Protein AF-A0A8J6BT20-F1 (afdb_monomer)

pLDDT: mean 73.92, std 22.88, range [34.47, 98.44]

Organism: Zizania palustris (NCBI:txid103762)

Secondary structure (DSSP, 8-state):
-----------PPP-PPPP-PPPPP--PPP-----PPP--PPPPPP--------------TT-------PPTTTTTEEEEEEESS--GGGGTTHHHHTTSEEEEEE-S-TTSPPP--TT-EEEEE-HHHHHHHHGGGGGGS-SSSTTHHHHHHHH--SSEEEE--TT-PPPP-

Radius of gyration: 27.9 Å; Cα contacts (8 Å, |Δi|>4): 164; chains: 1; bounding box: 37×82×76 Å

Mean predicted aligned error: 17.43 Å

Structure (mmCIF, N/CA/C/O backbone):
data_AF-A0A8J6BT20-F1
#
_entry.id   AF-A0A8J6BT20-F1
#
loop_
_atom_site.group_PDB
_atom_site.id
_atom_site.type_symbol
_atom_site.label_atom_id
_atom_site.label_alt_id
_atom_site.label_comp_id
_atom_site.label_asym_id
_atom_site.label_entity_id
_atom_site.label_seq_id
_atom_site.pdbx_PDB_ins_code
_atom_site.Cartn_x
_atom_site.Cartn_y
_atom_site.Cartn_z
_atom_site.occupancy
_atom_site.B_iso_or_equiv
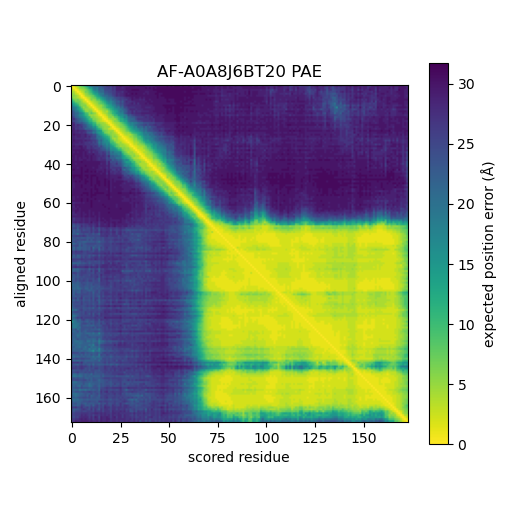_atom_site.auth_seq_id
_atom_site.auth_comp_id
_atom_site.auth_asym_id
_atom_site.auth_atom_id
_atom_site.pdbx_PDB_model_num
ATOM 1 N N . MET A 1 1 ? 5.364 -30.667 6.272 1.00 41.44 1 MET A N 1
ATOM 2 C CA . MET A 1 1 ? 4.584 -31.602 5.428 1.00 41.44 1 MET A CA 1
ATOM 3 C C . MET A 1 1 ? 3.144 -31.667 5.920 1.00 41.44 1 MET A C 1
ATOM 5 O O . MET A 1 1 ? 2.882 -32.295 6.936 1.00 41.44 1 MET A O 1
ATOM 9 N N . ARG A 1 2 ? 2.209 -31.006 5.232 1.00 35.09 2 ARG A N 1
ATOM 10 C CA . ARG A 1 2 ? 0.765 -31.204 5.420 1.00 35.09 2 ARG A CA 1
ATOM 11 C C . ARG A 1 2 ? 0.119 -31.246 4.036 1.00 35.09 2 ARG A C 1
ATOM 13 O O . ARG A 1 2 ? 0.216 -30.283 3.287 1.00 35.09 2 ARG A O 1
ATOM 20 N N . ARG A 1 3 ? -0.461 -32.400 3.690 1.00 44.69 3 ARG A N 1
ATOM 21 C CA . ARG A 1 3 ? -1.273 -32.599 2.483 1.00 44.69 3 ARG A CA 1
ATOM 22 C C . ARG A 1 3 ? -2.545 -31.765 2.602 1.00 44.69 3 ARG A C 1
ATOM 24 O O . ARG A 1 3 ? -3.261 -31.908 3.591 1.00 44.69 3 ARG A O 1
ATOM 31 N N . LEU A 1 4 ? -2.865 -30.994 1.570 1.00 39.03 4 LEU A N 1
ATOM 32 C CA . LEU A 1 4 ? -4.207 -30.469 1.346 1.00 39.03 4 LEU A CA 1
ATOM 33 C C . LEU A 1 4 ? -4.719 -30.938 -0.017 1.00 39.03 4 LEU A C 1
ATOM 35 O O . LEU A 1 4 ? -3.969 -31.119 -0.973 1.00 39.03 4 LEU A O 1
ATOM 39 N N . ARG A 1 5 ? -6.004 -31.281 0.004 1.00 37.75 5 ARG A N 1
ATOM 40 C CA . ARG A 1 5 ? -6.742 -32.092 -0.961 1.00 37.75 5 ARG A CA 1
ATOM 41 C C . ARG A 1 5 ? -7.082 -31.276 -2.209 1.00 37.75 5 ARG A C 1
ATOM 43 O O . ARG A 1 5 ? -7.356 -30.086 -2.107 1.00 37.75 5 ARG A O 1
ATOM 50 N N . HIS A 1 6 ? -7.102 -31.946 -3.360 1.00 44.38 6 HIS A N 1
ATOM 51 C CA . HIS A 1 6 ? -7.681 -31.432 -4.604 1.00 44.38 6 HIS A CA 1
ATOM 52 C C . HIS A 1 6 ? -9.167 -31.090 -4.432 1.00 44.38 6 HIS A C 1
ATOM 54 O O . HIS A 1 6 ? -9.885 -31.831 -3.754 1.00 44.38 6 HIS A O 1
ATOM 60 N N . PRO A 1 7 ? -9.645 -30.070 -5.160 1.00 50.16 7 PRO A N 1
ATOM 61 C CA . PRO A 1 7 ? -10.951 -30.203 -5.786 1.00 50.16 7 PRO A CA 1
ATOM 62 C C . PRO A 1 7 ? -10.983 -29.749 -7.257 1.00 50.16 7 PRO A C 1
ATOM 64 O O . PRO A 1 7 ? -10.436 -28.720 -7.632 1.00 50.16 7 PRO A O 1
ATOM 67 N N . ASN A 1 8 ? -11.700 -30.555 -8.044 1.00 34.47 8 ASN A N 1
ATOM 68 C CA . ASN A 1 8 ? -12.502 -30.231 -9.228 1.00 34.47 8 ASN A CA 1
ATOM 69 C C . ASN A 1 8 ? -11.911 -29.326 -10.321 1.00 34.47 8 ASN A C 1
ATOM 71 O O . ASN A 1 8 ? -11.993 -28.101 -10.287 1.00 34.47 8 ASN A O 1
ATOM 75 N N . VAL A 1 9 ? -11.470 -29.993 -11.389 1.00 41.22 9 VAL A N 1
ATOM 76 C CA . VAL A 1 9 ? -11.253 -29.426 -12.722 1.00 41.22 9 VAL A CA 1
ATOM 77 C C . VAL A 1 9 ? -12.610 -29.044 -13.323 1.00 41.22 9 VAL A C 1
ATOM 79 O O . VAL A 1 9 ? -13.329 -29.895 -13.844 1.00 41.22 9 VAL A O 1
ATOM 82 N N . PHE A 1 10 ? -12.969 -27.763 -13.262 1.00 38.81 10 PHE A N 1
ATOM 83 C CA . PHE A 1 10 ? -13.997 -27.202 -14.137 1.00 38.81 10 PHE A CA 1
ATOM 84 C C . PHE A 1 10 ? -13.363 -26.888 -15.495 1.00 38.81 10 PHE A C 1
ATOM 86 O O . PHE A 1 10 ? -12.471 -26.050 -15.610 1.00 38.81 10 PHE A O 1
ATOM 93 N N . ARG A 1 11 ? -13.818 -27.599 -16.527 1.00 44.72 11 ARG A N 1
ATOM 94 C CA . ARG A 1 11 ? -13.456 -27.371 -17.928 1.00 44.72 11 ARG A CA 1
ATOM 95 C C . ARG A 1 11 ? -14.178 -26.110 -18.413 1.00 44.72 11 ARG A C 1
ATOM 97 O O . ARG A 1 11 ? -15.379 -26.154 -18.659 1.00 44.72 11 ARG A O 1
ATOM 104 N N . LEU A 1 12 ? -13.465 -24.991 -18.511 1.00 40.25 12 LEU A N 1
ATOM 105 C CA . LEU A 1 12 ? -13.979 -23.766 -19.128 1.00 40.25 12 LEU A CA 1
ATOM 106 C C . LEU A 1 12 ? -13.856 -23.875 -20.652 1.00 40.25 12 LEU A C 1
ATOM 108 O O . LEU A 1 12 ? -12.768 -24.083 -21.183 1.00 40.25 12 LEU A O 1
ATOM 112 N N . HIS A 1 13 ? -14.998 -23.765 -21.327 1.00 37.06 13 HIS A N 1
ATOM 113 C CA . HIS A 1 13 ? -15.084 -23.506 -22.760 1.00 37.06 13 HIS A CA 1
ATOM 114 C C . HIS A 1 13 ? -14.493 -22.122 -23.069 1.00 37.06 13 HIS A C 1
ATOM 116 O O . HIS A 1 13 ? -14.824 -21.145 -22.396 1.00 37.06 13 HIS A O 1
ATOM 122 N N . GLU A 1 14 ? -13.644 -22.048 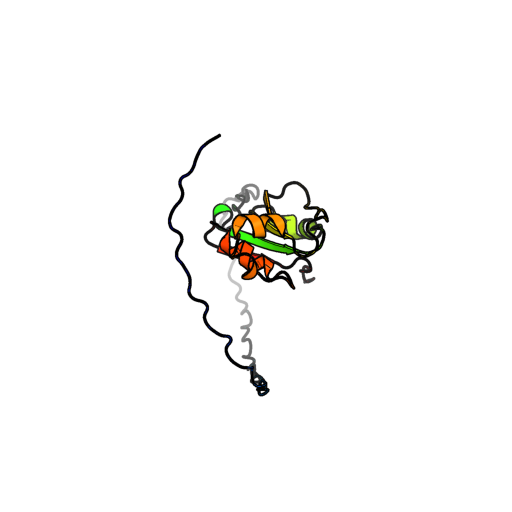-24.093 1.00 45.34 14 GLU A N 1
ATOM 123 C CA . GLU A 1 14 ? -13.173 -20.792 -24.678 1.00 45.34 14 GLU A CA 1
ATOM 124 C C . GLU A 1 14 ? -14.354 -19.986 -25.243 1.00 45.34 14 GLU A C 1
ATOM 126 O O . GLU A 1 14 ? -15.209 -20.528 -25.946 1.00 45.34 14 GLU A O 1
ATOM 131 N N . MET A 1 15 ? -14.391 -18.686 -24.941 1.00 42.66 15 MET A N 1
ATOM 132 C CA . MET A 1 15 ? -15.296 -17.713 -25.560 1.00 42.66 15 MET A CA 1
ATOM 133 C C . MET A 1 15 ? -14.487 -16.826 -26.523 1.00 42.66 15 MET A C 1
ATOM 135 O O . MET A 1 15 ? -13.382 -16.412 -26.163 1.00 42.66 15 MET A O 1
ATOM 139 N N . PRO A 1 16 ? -14.996 -16.533 -27.734 1.00 47.50 16 PRO A N 1
ATOM 140 C CA . PRO A 1 16 ? -14.251 -15.820 -28.768 1.00 47.50 16 PRO A CA 1
ATOM 141 C C . PRO A 1 16 ? -14.144 -14.310 -28.502 1.00 47.50 16 PRO A C 1
ATOM 143 O O . PRO A 1 16 ? -14.997 -13.702 -27.855 1.00 47.50 16 PRO A O 1
ATOM 146 N N . ALA A 1 17 ? -13.081 -13.713 -29.046 1.00 47.19 17 ALA A N 1
ATOM 147 C CA . ALA A 1 17 ? -12.763 -12.291 -28.965 1.00 47.19 17 ALA A CA 1
ATOM 148 C C . ALA A 1 17 ? -13.874 -11.399 -29.557 1.00 47.19 17 ALA A C 1
ATOM 150 O O . ALA A 1 17 ? -14.277 -11.573 -30.707 1.00 47.19 17 ALA A O 1
ATOM 151 N N . GLY A 1 18 ? -14.343 -10.424 -28.771 1.00 46.25 18 GLY A N 1
ATOM 152 C CA . GLY A 1 18 ? -15.260 -9.370 -29.218 1.00 46.25 18 GLY A CA 1
ATOM 153 C C . GLY A 1 18 ? -14.541 -8.233 -29.969 1.00 46.25 18 GLY A C 1
ATOM 154 O O . GLY A 1 18 ? -13.339 -8.034 -29.770 1.00 46.25 18 GLY A O 1
ATOM 155 N N . PRO A 1 19 ? -15.243 -7.479 -30.838 1.00 52.38 19 PRO A N 1
ATOM 156 C CA . PRO A 1 19 ? -14.617 -6.510 -31.731 1.00 52.38 19 PRO A CA 1
ATOM 157 C C . PRO A 1 19 ? -14.337 -5.139 -31.087 1.00 52.38 19 PRO A C 1
ATOM 159 O O . PRO A 1 19 ? -15.150 -4.593 -30.349 1.00 52.38 19 PRO A O 1
ATOM 162 N N . SER A 1 20 ? -13.159 -4.617 -31.448 1.00 46.25 20 SER A N 1
ATOM 163 C CA . SER A 1 20 ? -12.738 -3.224 -31.704 1.00 46.25 20 SER A CA 1
ATOM 164 C C . SER A 1 20 ? -13.567 -2.059 -31.122 1.00 46.25 20 SER A C 1
ATOM 166 O O . SER A 1 20 ? -14.706 -1.809 -31.509 1.00 46.25 20 SER A O 1
ATOM 168 N N . ALA A 1 21 ? -12.914 -1.276 -30.255 1.00 43.12 21 ALA A N 1
ATOM 169 C CA . ALA A 1 21 ? -13.399 -0.016 -29.699 1.00 43.12 21 ALA A CA 1
ATOM 170 C C . ALA A 1 21 ? -13.469 1.114 -30.749 1.00 43.12 21 ALA A C 1
ATOM 172 O O . ALA A 1 21 ? -12.519 1.344 -31.497 1.00 43.12 21 ALA A O 1
ATOM 173 N N . SER A 1 22 ? -14.581 1.855 -30.751 1.00 55.62 22 SER A N 1
ATOM 174 C CA . SER A 1 22 ? -14.763 3.115 -31.492 1.00 55.62 22 SER A CA 1
ATOM 175 C C . SER A 1 22 ? -14.319 4.329 -30.650 1.00 55.62 22 SER A C 1
ATOM 177 O O . SER A 1 22 ? -14.350 4.247 -29.420 1.00 55.62 22 SER A O 1
ATOM 179 N N . PRO A 1 23 ? -13.899 5.452 -31.270 1.00 49.66 23 PRO A N 1
ATOM 180 C CA . PRO A 1 23 ? -13.243 6.553 -30.567 1.00 49.66 23 PRO A CA 1
ATOM 181 C C . PRO A 1 23 ? -14.213 7.473 -29.806 1.00 49.66 23 PRO A C 1
ATOM 183 O O . PRO A 1 23 ? -15.329 7.752 -30.240 1.00 49.66 23 PRO A O 1
ATOM 186 N N . LEU A 1 24 ? -13.724 7.958 -28.663 1.00 44.81 24 LEU A N 1
ATOM 187 C CA . LEU A 1 24 ? -14.382 8.840 -27.699 1.00 44.81 24 LEU A CA 1
ATOM 188 C C . LEU A 1 24 ? -14.693 10.226 -28.292 1.00 44.81 24 LEU A C 1
ATOM 190 O O . LEU A 1 24 ? -13.791 10.951 -28.711 1.00 44.81 24 LEU A O 1
ATOM 194 N N . SER A 1 25 ? -15.964 10.628 -28.256 1.00 47.91 25 SER A N 1
ATOM 195 C CA . SER A 1 25 ? -16.394 12.010 -28.476 1.00 47.91 25 SER A CA 1
ATOM 196 C C . SER A 1 25 ? -16.072 12.872 -27.250 1.00 47.91 25 SER A C 1
ATOM 198 O O . SER A 1 25 ? -16.485 12.563 -26.133 1.00 47.91 25 SER A O 1
ATOM 200 N N . HIS A 1 26 ? -15.342 13.960 -27.478 1.00 48.78 26 HIS A N 1
ATOM 201 C CA . HIS A 1 26 ? -14.919 14.940 -26.484 1.00 48.78 26 HIS A CA 1
ATOM 202 C C . HIS A 1 26 ? -16.121 15.765 -25.988 1.00 48.78 26 HIS A C 1
ATOM 204 O O . HIS A 1 26 ? -16.729 16.503 -26.761 1.00 48.78 26 HIS A O 1
ATOM 210 N N . VAL A 1 27 ? -16.467 15.640 -24.705 1.00 51.59 27 VAL A N 1
ATOM 211 C CA . VAL A 1 27 ? -17.465 16.487 -24.033 1.00 51.59 27 VAL A CA 1
ATOM 212 C C . VAL A 1 27 ? -16.710 17.432 -23.091 1.00 51.59 27 VAL A C 1
ATOM 214 O O . VAL A 1 27 ? -16.024 16.938 -22.195 1.00 51.59 27 VAL A O 1
ATOM 217 N N . PRO A 1 28 ? -16.781 18.766 -23.263 1.00 50.69 28 PRO A N 1
ATOM 218 C CA . PRO A 1 28 ? -16.151 19.692 -22.328 1.00 50.69 28 PRO A CA 1
ATOM 219 C C . PRO A 1 28 ? -16.929 19.744 -20.997 1.00 50.69 28 PRO A C 1
ATOM 221 O O . PRO A 1 28 ? -18.161 19.659 -21.004 1.00 50.69 28 PRO A O 1
ATOM 224 N N . PRO A 1 29 ? -16.244 19.895 -19.848 1.00 45.94 29 PRO A N 1
ATOM 225 C CA . PRO A 1 29 ? -16.898 19.951 -18.545 1.00 45.94 29 PRO A 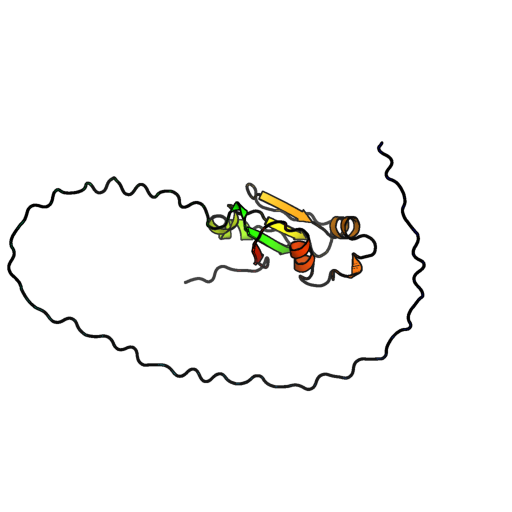CA 1
ATOM 226 C C . PRO A 1 29 ? -17.653 21.279 -18.333 1.00 45.94 29 PRO A C 1
ATOM 228 O O . PRO A 1 29 ? -17.259 22.315 -18.879 1.00 45.94 29 PRO A O 1
ATOM 231 N N . PRO A 1 30 ? -18.726 21.285 -17.520 1.00 45.50 30 PRO A N 1
ATOM 232 C CA . PRO A 1 30 ? -19.485 22.491 -17.219 1.00 45.50 30 PRO A CA 1
ATOM 233 C C . PRO A 1 30 ? -18.709 23.423 -16.278 1.00 45.50 30 PRO A C 1
ATOM 235 O O . PRO A 1 30 ? -18.178 23.012 -15.247 1.00 45.50 30 PRO A O 1
ATOM 238 N N . VAL A 1 31 ? -18.687 24.709 -16.629 1.00 46.78 31 VAL A N 1
ATOM 239 C CA . VAL A 1 31 ? -18.123 25.793 -15.817 1.00 46.78 31 VAL A CA 1
ATOM 240 C C . VAL A 1 31 ? -19.025 26.024 -14.601 1.00 46.78 31 VAL A C 1
ATOM 242 O O . VAL A 1 31 ? -20.158 26.487 -14.734 1.00 46.78 31 VAL A O 1
ATOM 245 N N . LEU A 1 32 ? -18.528 25.703 -13.406 1.00 43.50 32 LEU A N 1
ATOM 246 C CA . LEU A 1 32 ? -19.227 25.953 -12.148 1.00 43.50 32 LEU A CA 1
ATOM 247 C C . LEU A 1 32 ? -19.074 27.438 -11.763 1.00 43.50 32 LEU A C 1
ATOM 249 O O . LEU A 1 32 ? -18.011 27.884 -11.334 1.00 43.50 32 LEU A O 1
ATOM 253 N N . LEU A 1 33 ? -20.141 28.221 -11.934 1.00 45.50 33 LEU A N 1
ATOM 254 C CA . LEU A 1 33 ? -20.203 29.627 -11.531 1.00 45.50 33 LEU A CA 1
ATOM 255 C C . LEU A 1 33 ? -20.321 29.730 -9.999 1.00 45.50 33 LEU A C 1
ATOM 257 O O . LEU A 1 33 ? -21.413 29.631 -9.438 1.00 45.50 33 LEU A O 1
ATOM 261 N N . LEU A 1 34 ? -19.196 29.945 -9.315 1.00 41.81 34 LEU A N 1
ATOM 262 C CA . LEU A 1 34 ? -19.158 30.167 -7.869 1.00 41.81 34 LEU A CA 1
ATOM 263 C C . LEU A 1 34 ? -19.716 31.566 -7.537 1.00 41.81 34 LEU A C 1
ATOM 265 O O . LEU A 1 34 ? -19.016 32.578 -7.615 1.00 41.81 34 LEU A O 1
ATOM 269 N N . ARG A 1 35 ? -21.001 31.645 -7.169 1.00 44.31 35 ARG A N 1
ATOM 270 C CA . ARG A 1 35 ? -21.593 32.860 -6.590 1.00 44.31 35 ARG A CA 1
ATOM 271 C C . ARG A 1 35 ? -21.012 33.083 -5.189 1.00 44.31 35 ARG A C 1
ATOM 273 O O . ARG A 1 35 ? -21.340 32.356 -4.257 1.00 44.31 35 ARG A O 1
ATOM 280 N N . ARG A 1 36 ? -20.160 34.103 -5.043 1.00 46.88 36 ARG A N 1
ATOM 281 C CA . ARG A 1 36 ? -19.700 34.613 -3.743 1.00 46.88 36 ARG A CA 1
ATOM 282 C C . ARG A 1 36 ? -20.886 35.215 -2.982 1.00 46.88 36 ARG A C 1
ATOM 284 O O . ARG A 1 36 ? -21.488 36.177 -3.452 1.00 46.88 36 ARG A O 1
ATOM 291 N N . LEU A 1 37 ? -21.204 34.662 -1.814 1.00 50.12 37 LEU A N 1
ATOM 292 C CA . LEU A 1 37 ? -22.086 35.302 -0.836 1.00 50.12 37 LEU A CA 1
ATOM 293 C C . LEU A 1 37 ? -21.277 36.326 -0.016 1.00 50.12 37 LEU A C 1
ATOM 295 O O . LEU A 1 37 ? -20.129 36.039 0.330 1.00 50.12 37 LEU A O 1
ATOM 299 N N . PRO A 1 38 ? -21.829 37.513 0.296 1.00 44.50 38 PRO A N 1
ATOM 300 C CA . PRO A 1 38 ? -21.149 38.498 1.127 1.00 44.50 38 PRO A CA 1
ATOM 301 C C . PRO A 1 38 ? -21.140 38.072 2.601 1.00 44.50 38 PRO A C 1
ATOM 303 O O . PRO A 1 38 ? -22.171 37.731 3.180 1.00 44.50 38 PRO A O 1
ATOM 306 N N . CYS A 1 39 ? -19.951 38.121 3.199 1.00 39.91 39 CYS A N 1
ATOM 307 C CA . CYS A 1 39 ? -19.713 37.931 4.624 1.00 39.91 39 CYS A CA 1
ATOM 308 C C . CYS A 1 39 ? -20.246 39.157 5.387 1.00 39.91 39 CYS A C 1
ATOM 310 O O . CYS A 1 39 ? -19.764 40.271 5.184 1.00 39.91 39 CYS A O 1
ATOM 312 N N . PHE A 1 40 ? -21.264 38.963 6.225 1.00 41.12 40 PHE A N 1
ATOM 313 C CA . PHE A 1 40 ? -21.823 39.999 7.093 1.00 41.12 40 PHE A CA 1
ATOM 314 C C . PHE A 1 40 ? -21.104 39.926 8.447 1.00 41.12 40 PHE A C 1
ATOM 316 O O . PHE A 1 40 ? -21.280 38.962 9.188 1.00 41.12 40 PHE A O 1
ATOM 323 N N . ILE A 1 41 ? -20.277 40.923 8.762 1.00 45.97 41 ILE A N 1
ATOM 324 C CA . ILE A 1 41 ? -19.620 41.064 10.070 1.00 45.97 41 ILE A CA 1
ATOM 325 C C . ILE A 1 41 ? -20.397 42.127 10.862 1.00 45.97 41 ILE A C 1
ATOM 327 O O . ILE A 1 41 ? -20.443 43.273 10.409 1.00 45.97 41 ILE A O 1
ATOM 331 N N . PRO A 1 42 ? -21.002 41.817 12.024 1.00 43.84 42 PRO A N 1
ATOM 332 C CA . PRO A 1 42 ? -21.513 42.846 12.919 1.00 43.84 42 PRO A CA 1
ATOM 333 C C . PRO A 1 42 ? -20.378 43.435 13.771 1.00 43.84 42 PRO A C 1
ATOM 335 O O . PRO A 1 42 ? -19.555 42.709 14.327 1.00 43.84 42 PRO A O 1
ATOM 338 N N . ALA A 1 43 ? -20.347 44.765 13.873 1.00 58.06 43 ALA A N 1
ATOM 339 C CA . ALA A 1 43 ? -19.433 45.513 14.734 1.00 58.06 43 ALA A CA 1
ATOM 340 C C . ALA A 1 43 ? -19.788 45.341 16.228 1.00 58.06 43 ALA A C 1
ATOM 342 O O . ALA A 1 43 ? -20.971 45.218 16.556 1.00 58.06 43 ALA A O 1
ATOM 343 N N . PRO A 1 44 ? -18.812 45.380 17.156 1.00 47.72 44 PRO A N 1
ATOM 344 C CA . PRO A 1 44 ? -19.101 45.290 18.581 1.00 47.72 44 PRO A CA 1
ATOM 345 C C . PRO A 1 44 ? -19.572 46.641 19.140 1.00 47.72 44 PRO A C 1
ATOM 347 O O . PRO A 1 44 ? -18.893 47.661 19.023 1.00 47.72 44 PRO A O 1
ATOM 350 N N . SER A 1 45 ? -20.737 46.634 19.786 1.00 49.47 45 SER A N 1
ATOM 351 C CA . SER A 1 45 ? -21.254 47.749 20.578 1.00 49.47 45 SER A CA 1
ATOM 352 C C . SER A 1 45 ? -20.580 47.791 21.950 1.00 49.47 45 SER A C 1
ATOM 354 O O . SER A 1 45 ? -20.656 46.839 22.727 1.00 49.47 45 SER A O 1
ATOM 356 N N . SER A 1 46 ? -19.952 48.920 22.262 1.00 47.81 46 SER A N 1
ATOM 357 C CA . SER A 1 46 ? -19.423 49.260 23.579 1.00 47.81 46 SER A CA 1
ATOM 358 C C . SER A 1 46 ? -20.556 49.466 24.585 1.00 47.81 46 SER A C 1
ATOM 360 O O . SER A 1 46 ? -21.407 50.337 24.397 1.00 47.81 46 SER A O 1
ATOM 362 N N . THR A 1 47 ? -20.556 48.726 25.690 1.00 46.72 47 THR A N 1
ATOM 363 C CA . THR A 1 47 ? -21.351 49.089 26.869 1.00 46.72 47 THR A CA 1
ATOM 364 C C . THR A 1 47 ? -20.540 48.809 28.124 1.00 46.72 47 THR A C 1
ATOM 366 O O . THR A 1 47 ? -20.273 47.668 28.486 1.00 46.72 47 THR A O 1
ATOM 369 N N . THR A 1 48 ? -20.118 49.896 28.759 1.00 47.88 48 THR A N 1
ATOM 370 C CA . THR A 1 48 ? -19.504 49.942 30.083 1.00 47.88 48 THR A CA 1
ATOM 371 C C . THR A 1 48 ? -20.491 49.399 31.112 1.00 47.88 48 THR A C 1
ATOM 373 O O . THR A 1 48 ? -21.632 49.851 31.180 1.00 47.88 48 THR A O 1
ATOM 376 N N . SER A 1 49 ? -20.074 48.436 31.930 1.00 48.97 49 SER A N 1
ATOM 377 C CA . SER A 1 49 ? -20.832 47.996 33.102 1.00 48.97 49 SER A CA 1
ATOM 378 C C . SER A 1 49 ? -19.879 47.733 34.261 1.00 48.97 49 SER A C 1
ATOM 380 O O . SER A 1 49 ? -18.795 47.182 34.093 1.00 48.97 49 SER A O 1
ATOM 382 N N . HIS A 1 50 ? -20.292 48.251 35.413 1.00 48.75 50 HIS A N 1
ATOM 383 C CA . HIS A 1 50 ? -19.550 48.409 36.654 1.00 48.75 50 HIS A CA 1
ATOM 384 C C . HIS A 1 50 ? -18.886 47.123 37.168 1.00 48.75 50 HIS A C 1
ATOM 386 O O . HIS A 1 50 ? -19.500 46.062 37.248 1.00 48.75 50 HIS A O 1
ATOM 392 N N . LEU A 1 51 ? -17.634 47.282 37.594 1.00 46.78 51 LEU A N 1
ATOM 393 C CA . LEU A 1 51 ? -16.801 46.291 38.262 1.00 46.78 51 LEU A CA 1
ATOM 394 C C . LEU A 1 51 ? -17.366 45.960 39.658 1.00 46.78 51 LEU A C 1
ATOM 396 O O . LEU A 1 51 ? -17.277 46.780 40.570 1.00 46.78 51 LEU A O 1
ATOM 400 N N . LEU A 1 52 ? -17.907 44.752 39.833 1.00 45.56 52 LEU A N 1
ATOM 401 C CA . LEU A 1 52 ? -18.112 44.126 41.142 1.00 45.56 52 LEU A CA 1
ATOM 402 C C . LEU A 1 52 ? -17.161 42.927 41.233 1.00 45.56 52 LEU A C 1
ATOM 404 O O . LEU A 1 52 ? -17.349 41.912 40.564 1.00 45.56 52 LEU A O 1
ATOM 408 N N . VAL A 1 53 ? -16.094 43.079 42.017 1.00 42.91 53 VAL A N 1
ATOM 409 C CA . VAL A 1 53 ? -15.055 42.061 42.203 1.00 42.91 53 VAL A CA 1
ATOM 410 C C . VAL A 1 53 ? -15.610 40.944 43.085 1.00 42.91 53 VAL A C 1
ATOM 412 O O . VAL A 1 53 ? -15.565 41.022 44.309 1.00 42.91 53 VAL A O 1
ATOM 415 N N . HIS A 1 54 ? -16.136 39.891 42.464 1.00 46.50 54 HIS A N 1
ATOM 416 C CA . HIS A 1 54 ? -16.283 38.599 43.124 1.00 46.50 54 HIS A CA 1
ATOM 417 C C . HIS A 1 54 ? -14.984 37.811 42.937 1.00 46.50 54 HIS A C 1
ATOM 419 O O . HIS A 1 54 ? -14.596 37.480 41.817 1.00 46.50 54 HIS A O 1
ATOM 425 N N . HIS A 1 55 ? -14.296 37.531 44.045 1.00 48.78 55 HIS A N 1
ATOM 426 C CA . HIS A 1 55 ? -13.120 36.666 44.073 1.00 48.78 55 HIS A CA 1
ATOM 427 C C . HIS A 1 55 ? -13.503 35.237 43.649 1.00 48.78 55 HIS A C 1
ATOM 429 O O . HIS A 1 55 ? -14.021 34.457 44.445 1.00 48.78 55 HIS A O 1
ATOM 435 N N . HIS A 1 56 ? -13.237 34.902 42.386 1.00 53.66 56 HIS A N 1
ATOM 436 C CA . HIS A 1 56 ? -13.185 33.525 41.899 1.00 53.66 56 HIS A CA 1
ATOM 437 C C . HIS A 1 56 ? -11.914 32.840 42.437 1.00 53.66 56 HIS A C 1
ATOM 439 O O . HIS A 1 56 ? -10.839 33.444 42.371 1.00 53.66 56 HIS A O 1
ATOM 445 N N . PRO A 1 57 ? -11.981 31.589 42.933 1.00 52.22 57 PRO A N 1
ATOM 446 C CA . PRO A 1 57 ? -10.783 30.812 43.224 1.00 52.22 57 PRO A CA 1
ATOM 447 C C . PRO A 1 57 ? -9.986 30.610 41.933 1.00 52.22 57 PRO A C 1
ATOM 449 O O . PRO A 1 57 ? -10.521 30.123 40.936 1.00 52.22 57 PRO A O 1
ATOM 452 N N . LEU A 1 58 ? -8.715 31.007 41.950 1.00 53.50 58 LEU A N 1
ATOM 453 C CA . LEU A 1 58 ? -7.774 30.782 40.859 1.00 53.50 58 LEU A CA 1
ATOM 454 C C . LEU A 1 58 ? -7.569 29.271 40.697 1.00 53.50 58 LEU A C 1
ATOM 456 O O . LEU A 1 58 ? -6.955 28.631 41.548 1.00 53.50 58 LEU A O 1
ATOM 460 N N . ILE A 1 59 ? -8.091 28.704 39.611 1.00 61.12 59 ILE A N 1
ATOM 461 C CA . ILE A 1 59 ? -7.683 27.378 39.143 1.00 61.12 59 ILE A CA 1
ATOM 462 C C . ILE A 1 59 ? -6.212 27.517 38.708 1.00 61.12 59 ILE A C 1
ATOM 464 O O . ILE A 1 59 ? -5.931 28.357 37.848 1.00 61.12 59 ILE A O 1
ATOM 468 N N . PRO A 1 60 ? -5.260 26.766 39.292 1.00 58.00 60 PRO A N 1
ATOM 469 C CA . PRO A 1 60 ? -3.868 26.809 38.858 1.00 58.00 60 PRO A CA 1
ATOM 470 C C . PRO A 1 60 ? -3.758 26.403 37.379 1.00 58.00 60 PRO A C 1
ATOM 472 O O . PRO A 1 60 ? -4.413 25.441 36.974 1.00 58.00 60 PRO A O 1
ATOM 475 N N . PRO A 1 61 ? -2.910 27.059 36.566 1.00 54.22 61 PRO A N 1
ATOM 476 C CA . PRO A 1 61 ? -2.720 26.706 35.154 1.00 54.22 61 PRO A CA 1
ATOM 477 C C . PRO A 1 61 ? -2.021 25.347 34.919 1.00 54.22 61 PRO A C 1
ATOM 479 O O . PRO A 1 61 ? -1.709 25.014 33.781 1.00 54.22 61 PRO A O 1
ATOM 482 N N . GLU A 1 62 ? -1.792 24.534 35.954 1.00 53.31 62 GLU A N 1
ATOM 483 C CA . GLU A 1 62 ? -1.012 23.287 35.875 1.00 53.31 62 GLU A CA 1
ATOM 484 C C . GLU A 1 62 ? -1.809 22.008 35.560 1.00 53.31 62 GLU A C 1
ATOM 486 O O . GLU A 1 62 ? -1.233 20.926 35.541 1.00 53.31 62 GLU A O 1
ATOM 491 N N . ALA A 1 63 ? -3.112 22.079 35.272 1.00 53.06 63 ALA A N 1
ATOM 492 C CA . ALA A 1 63 ? -3.927 20.869 35.089 1.00 53.06 63 ALA A CA 1
ATOM 493 C C . ALA A 1 63 ? -4.577 20.711 33.706 1.00 53.06 63 ALA A C 1
ATOM 495 O O . ALA A 1 63 ? -5.556 19.981 33.570 1.00 53.06 63 ALA A O 1
ATOM 496 N N . MET A 1 64 ? -4.017 21.311 32.653 1.00 52.06 64 MET A N 1
ATOM 497 C CA . MET A 1 64 ? -4.234 20.794 31.296 1.00 52.06 64 MET A CA 1
ATOM 498 C C . MET A 1 64 ? -3.169 19.746 30.989 1.00 52.06 64 MET A C 1
ATOM 500 O O . MET A 1 64 ? -2.296 19.927 30.147 1.00 52.06 64 MET A O 1
ATOM 504 N N . VAL A 1 65 ? -3.253 18.621 31.703 1.00 50.88 65 VAL A N 1
ATOM 505 C CA . VAL A 1 65 ? -2.677 17.370 31.212 1.00 50.88 65 VAL A CA 1
ATOM 506 C C . VAL A 1 65 ? -3.444 17.071 29.933 1.00 50.88 65 VAL A C 1
ATOM 508 O O . VAL A 1 65 ? -4.591 16.627 29.980 1.00 50.88 65 VAL A O 1
ATOM 511 N N . ALA A 1 66 ? -2.851 17.411 28.788 1.00 56.22 66 ALA A N 1
ATOM 512 C CA . ALA A 1 66 ? -3.364 17.006 27.495 1.00 56.22 66 ALA A CA 1
ATOM 513 C C . ALA A 1 66 ? -3.436 15.481 27.525 1.00 56.22 66 ALA A C 1
ATOM 515 O O . ALA A 1 66 ? -2.411 14.803 27.475 1.00 56.22 66 ALA A O 1
ATOM 516 N N . VAL A 1 67 ? -4.644 14.941 27.693 1.00 54.25 67 VAL A N 1
ATOM 517 C CA . VAL A 1 67 ? -4.881 13.515 27.501 1.00 54.25 67 VAL A CA 1
ATOM 518 C C . VAL A 1 67 ? -4.387 13.242 26.085 1.00 54.25 67 VAL A C 1
ATOM 520 O O . VAL A 1 67 ? -4.904 13.886 25.168 1.00 54.25 67 VAL A O 1
ATOM 523 N N . PRO A 1 68 ? -3.362 12.394 25.877 1.00 57.50 68 PRO A N 1
ATOM 524 C CA . PRO A 1 68 ? -2.908 12.091 24.534 1.00 57.50 68 PRO A CA 1
ATOM 525 C C . PRO A 1 68 ? -4.101 11.467 23.823 1.00 57.50 68 PRO A C 1
ATOM 527 O O . PRO A 1 68 ? -4.503 10.344 24.125 1.00 57.50 68 PRO A O 1
ATOM 530 N N . SER A 1 69 ? -4.736 12.243 22.947 1.00 64.25 69 SER A N 1
ATOM 531 C CA . SER A 1 69 ? -5.849 11.766 22.150 1.00 64.25 69 SER A CA 1
ATOM 532 C C . SER A 1 69 ? -5.308 10.605 21.336 1.00 64.25 69 SER A C 1
ATOM 534 O O . SER A 1 69 ? -4.411 10.796 20.511 1.00 64.25 69 SER A O 1
ATOM 536 N N . SER A 1 70 ? -5.797 9.398 21.613 1.00 68.12 70 SER A N 1
ATOM 537 C CA . SER A 1 70 ? -5.479 8.238 20.796 1.00 68.12 70 SER A CA 1
ATOM 538 C C . SER A 1 70 ? -5.767 8.603 19.336 1.00 68.12 70 SER A C 1
ATOM 540 O O . SER A 1 70 ? -6.855 9.133 19.078 1.00 68.12 70 SER A O 1
ATOM 542 N N . PRO A 1 71 ? -4.831 8.356 18.402 1.00 78.56 71 PRO A N 1
ATOM 543 C CA . PRO A 1 71 ? -5.038 8.640 16.991 1.00 78.56 71 PRO A CA 1
ATOM 544 C C . PRO A 1 71 ? -6.381 8.067 16.540 1.00 78.56 71 PRO A C 1
ATOM 546 O O . PRO A 1 71 ? -6.678 6.890 16.766 1.00 78.56 71 PRO A O 1
ATOM 549 N N . LEU A 1 72 ? -7.219 8.926 15.970 1.00 85.75 72 LEU A N 1
ATOM 550 C CA . LEU A 1 72 ? -8.557 8.559 15.529 1.00 85.75 72 LEU A CA 1
ATOM 551 C C . LEU A 1 72 ? -8.456 7.397 14.527 1.00 85.75 72 LEU A C 1
ATOM 553 O O . LEU A 1 72 ? -7.715 7.498 13.564 1.00 85.75 72 LEU A O 1
ATOM 557 N N . LEU A 1 73 ? -9.214 6.313 14.720 1.00 91.81 73 LEU A N 1
ATOM 558 C CA . LEU A 1 73 ? -9.248 5.146 13.816 1.00 91.81 73 LEU A CA 1
ATOM 559 C C . LEU A 1 73 ? -7.967 4.295 13.756 1.00 91.81 73 LEU A C 1
ATOM 561 O O . LEU A 1 73 ? -7.835 3.500 12.830 1.00 91.81 73 LEU A O 1
ATOM 565 N N . LYS A 1 74 ? -7.042 4.398 14.719 1.00 90.12 74 LYS A N 1
ATOM 566 C CA . LYS A 1 74 ? -5.772 3.639 14.718 1.00 90.12 74 LYS A CA 1
ATOM 567 C C . LYS A 1 74 ? -5.925 2.152 14.332 1.00 90.12 74 LYS A C 1
ATOM 569 O O . LYS A 1 74 ? -5.243 1.647 13.435 1.00 90.12 74 LYS A O 1
ATOM 574 N N . ASP A 1 75 ? -6.878 1.474 14.966 1.00 94.25 75 ASP A N 1
ATOM 575 C CA . ASP A 1 75 ? -7.126 0.040 14.770 1.00 94.25 75 ASP A CA 1
ATOM 576 C C . ASP A 1 75 ? -8.118 -0.250 13.624 1.00 94.25 75 ASP A C 1
ATOM 578 O O . ASP A 1 75 ? -8.312 -1.399 13.235 1.00 94.25 75 ASP A O 1
ATOM 582 N N . GLU A 1 76 ? -8.721 0.791 13.042 1.00 96.81 76 GLU A N 1
ATOM 583 C CA . GLU A 1 76 ? -9.761 0.703 12.009 1.00 96.81 76 GLU A CA 1
ATOM 584 C C . GLU A 1 76 ? -9.313 1.203 10.625 1.00 96.81 76 GLU A C 1
ATOM 586 O O . GLU A 1 76 ? -10.066 1.022 9.669 1.00 96.81 76 GLU A O 1
ATOM 591 N N . LEU A 1 77 ? -8.126 1.813 10.501 1.00 97.50 77 LEU A N 1
ATOM 592 C CA . LEU A 1 77 ? -7.595 2.402 9.265 1.00 97.50 77 LEU A CA 1
ATOM 593 C C . LEU A 1 77 ? -6.276 1.755 8.814 1.00 97.50 77 LEU A C 1
ATOM 595 O O . LEU A 1 77 ? -5.320 1.672 9.592 1.00 97.50 77 LEU A O 1
ATOM 599 N N . ASP A 1 78 ? -6.229 1.326 7.550 1.00 98.38 78 ASP A N 1
ATOM 600 C CA . ASP A 1 78 ? -4.989 1.013 6.826 1.00 98.38 78 ASP A CA 1
ATOM 601 C C . ASP A 1 78 ? -4.669 2.130 5.826 1.00 98.38 78 ASP A C 1
ATOM 603 O O . ASP A 1 78 ? -5.565 2.679 5.177 1.00 98.38 78 ASP A O 1
ATOM 607 N N . ILE A 1 79 ? -3.383 2.446 5.669 1.00 97.69 79 ILE A N 1
ATOM 608 C CA . ILE A 1 79 ? -2.903 3.381 4.645 1.00 97.69 79 ILE A CA 1
ATOM 609 C C . ILE A 1 79 ? -2.198 2.584 3.547 1.00 97.69 79 ILE A C 1
ATOM 611 O O . ILE A 1 79 ? -1.174 1.953 3.788 1.00 97.69 79 ILE A O 1
ATOM 615 N N . VAL A 1 80 ? -2.736 2.617 2.332 1.00 97.81 80 VAL A N 1
ATOM 616 C CA . VAL A 1 80 ? -2.155 1.981 1.146 1.00 97.81 80 VAL A CA 1
ATOM 617 C C . VAL A 1 80 ? -1.233 2.966 0.431 1.00 97.81 80 VAL A C 1
ATOM 619 O O . VAL A 1 80 ? -1.666 4.059 0.063 1.00 97.81 80 VAL A O 1
ATOM 622 N N . ILE A 1 81 ? 0.014 2.562 0.188 1.00 96.31 81 ILE A N 1
ATOM 623 C CA . ILE A 1 81 ? 1.021 3.368 -0.517 1.00 96.31 81 ILE A CA 1
ATOM 624 C C . ILE A 1 81 ? 1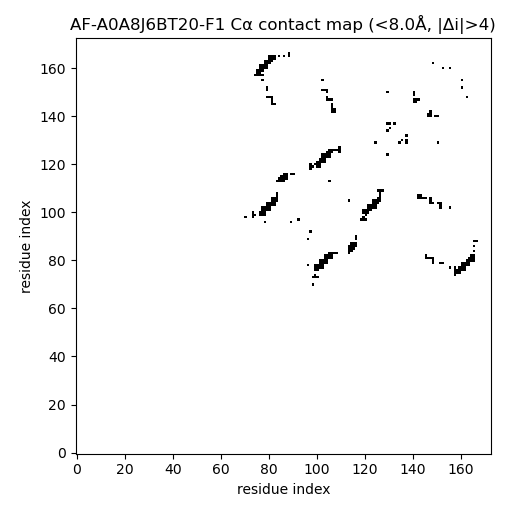.557 2.565 -1.710 1.00 96.31 81 ILE A C 1
ATOM 626 O O . ILE A 1 81 ? 2.402 1.683 -1.524 1.00 96.31 81 ILE A O 1
ATOM 630 N N . PRO A 1 82 ? 1.070 2.811 -2.940 1.00 94.94 82 PRO A N 1
ATOM 631 C CA . PRO A 1 82 ? 1.743 2.325 -4.137 1.00 94.94 82 PRO A CA 1
ATOM 632 C C . PRO A 1 82 ? 3.030 3.130 -4.362 1.00 94.94 82 PRO A C 1
ATOM 634 O O . PRO A 1 82 ? 3.016 4.355 -4.274 1.00 94.94 82 PRO A O 1
ATOM 637 N N . THR A 1 83 ? 4.145 2.463 -4.657 1.00 93.69 83 THR A N 1
ATOM 638 C CA . THR A 1 83 ? 5.434 3.155 -4.819 1.00 93.69 83 THR A CA 1
ATOM 639 C C . THR A 1 83 ? 6.402 2.421 -5.742 1.00 93.69 83 THR A C 1
ATOM 641 O O . THR A 1 83 ? 6.394 1.197 -5.809 1.00 93.69 83 THR A O 1
ATOM 644 N N . ILE A 1 84 ? 7.275 3.167 -6.422 1.00 91.88 84 ILE A N 1
ATOM 645 C CA . ILE A 1 84 ? 8.391 2.639 -7.236 1.00 91.88 84 ILE A CA 1
ATOM 646 C C . ILE A 1 84 ? 9.777 2.994 -6.662 1.00 91.88 84 ILE A C 1
ATOM 648 O O . ILE A 1 84 ? 10.800 2.758 -7.311 1.00 91.88 84 ILE A O 1
ATOM 652 N N . ARG A 1 85 ? 9.833 3.627 -5.485 1.00 92.50 85 ARG A N 1
ATOM 653 C CA . ARG A 1 85 ? 11.033 4.258 -4.905 1.00 92.50 85 ARG A CA 1
ATOM 654 C C . ARG A 1 85 ? 11.024 4.149 -3.379 1.00 92.50 85 ARG A C 1
ATOM 656 O O . ARG A 1 85 ? 10.104 3.599 -2.792 1.00 92.50 85 ARG A O 1
ATOM 663 N N . ASN A 1 86 ? 12.073 4.656 -2.737 1.00 95.19 86 ASN A N 1
ATOM 664 C CA . ASN A 1 86 ? 12.162 4.691 -1.278 1.00 95.19 86 ASN A CA 1
ATOM 665 C C . ASN A 1 86 ? 11.114 5.625 -0.667 1.00 95.19 86 ASN A C 1
ATOM 667 O O . ASN A 1 86 ? 10.740 6.638 -1.261 1.00 95.19 86 ASN A O 1
ATOM 671 N N . LEU A 1 87 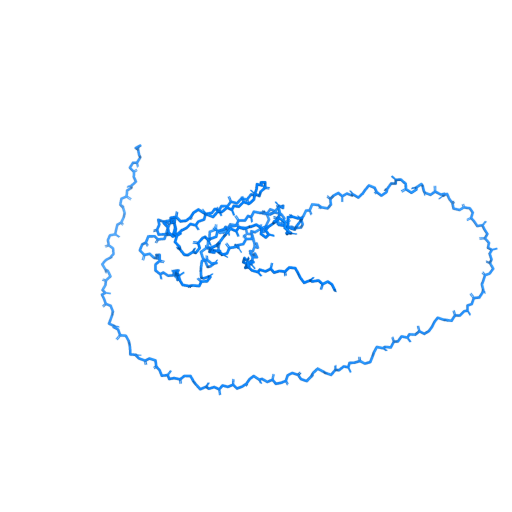? 10.686 5.295 0.550 1.00 95.38 87 LEU A N 1
ATOM 672 C CA . LEU A 1 87 ? 9.612 5.980 1.264 1.00 95.38 87 LEU A CA 1
ATOM 673 C C . LEU A 1 87 ? 10.137 7.000 2.283 1.00 95.38 87 LEU A C 1
ATOM 675 O O . LEU A 1 87 ? 9.550 7.185 3.345 1.00 95.38 87 LEU A O 1
ATOM 679 N N . ASP A 1 88 ? 11.236 7.688 1.970 1.00 93.94 88 ASP A N 1
ATOM 680 C CA . ASP A 1 88 ? 11.855 8.657 2.886 1.00 93.94 88 ASP A CA 1
ATOM 681 C C . ASP A 1 88 ? 10.919 9.844 3.199 1.00 93.94 88 ASP A C 1
ATOM 683 O O . ASP A 1 88 ? 11.025 10.465 4.257 1.00 93.94 88 ASP A O 1
ATOM 687 N N . PHE A 1 89 ? 9.927 10.116 2.335 1.00 92.38 89 PHE A N 1
ATOM 688 C CA . PHE A 1 89 ? 8.882 11.115 2.594 1.00 92.38 89 PHE A CA 1
ATOM 689 C C . PHE A 1 89 ? 8.065 10.808 3.858 1.00 92.38 89 PHE A C 1
ATOM 691 O O . PHE A 1 89 ? 7.517 11.729 4.465 1.00 92.38 89 PHE A O 1
ATOM 698 N N . LEU A 1 90 ? 8.003 9.542 4.288 1.00 94.75 90 LEU A N 1
ATOM 699 C CA . LEU A 1 90 ? 7.313 9.152 5.514 1.00 94.75 90 LEU A CA 1
ATOM 700 C C . LEU A 1 90 ? 7.895 9.832 6.752 1.00 94.75 90 LEU A C 1
ATOM 702 O O . LEU A 1 90 ? 7.154 10.027 7.708 1.00 94.75 90 LEU A O 1
ATOM 706 N N . GLU A 1 91 ? 9.165 10.249 6.744 1.00 94.44 91 GLU A N 1
ATOM 707 C CA . GLU A 1 91 ? 9.734 11.010 7.862 1.00 94.44 91 GLU A CA 1
ATOM 708 C C . GLU A 1 91 ? 9.031 12.357 8.055 1.00 94.44 91 GLU A C 1
ATOM 710 O O . GLU A 1 91 ? 8.673 12.724 9.173 1.00 94.44 91 GLU A O 1
ATOM 715 N N . MET A 1 92 ? 8.737 13.060 6.958 1.00 91.50 92 MET A N 1
ATOM 716 C CA . MET A 1 92 ? 7.992 14.323 6.998 1.00 91.50 92 MET A CA 1
ATOM 717 C C . MET A 1 92 ? 6.553 14.117 7.489 1.00 91.50 92 MET A C 1
ATOM 719 O O . MET A 1 92 ? 6.005 14.958 8.199 1.00 91.50 92 MET A O 1
ATOM 723 N N . TRP A 1 93 ? 5.949 12.976 7.152 1.00 92.12 93 TRP A N 1
ATOM 724 C CA . TRP A 1 93 ? 4.581 12.629 7.539 1.00 92.12 93 TRP A CA 1
ATOM 725 C C . TRP A 1 93 ? 4.489 11.792 8.821 1.00 92.12 93 TRP A C 1
ATOM 727 O O . TRP A 1 93 ? 3.391 11.387 9.213 1.00 92.12 93 TRP A O 1
ATOM 737 N N . ARG A 1 94 ? 5.611 11.538 9.507 1.00 94.12 94 ARG A N 1
ATOM 738 C CA . ARG A 1 94 ? 5.690 10.600 10.634 1.00 94.12 94 ARG A CA 1
ATOM 739 C C . ARG A 1 94 ? 4.653 10.874 11.729 1.00 94.12 94 ARG A C 1
ATOM 741 O O . ARG A 1 94 ? 3.981 9.915 12.111 1.00 94.12 94 ARG A O 1
ATOM 748 N N . PRO A 1 95 ? 4.418 12.126 12.182 1.00 92.69 95 PRO A N 1
ATOM 749 C CA . PRO A 1 95 ? 3.402 12.404 13.201 1.00 92.69 95 PRO A CA 1
ATOM 750 C C . PRO A 1 95 ? 1.984 11.973 12.803 1.00 92.69 95 PRO A C 1
ATOM 752 O O . PRO A 1 95 ? 1.154 11.709 13.669 1.00 92.69 95 PRO A O 1
ATOM 755 N N . PHE A 1 96 ? 1.708 11.896 11.499 1.00 91.88 96 PHE A N 1
ATOM 756 C CA . PHE A 1 96 ? 0.400 11.552 10.958 1.00 91.88 96 PHE A CA 1
ATOM 757 C C . PHE A 1 96 ? 0.281 10.069 10.626 1.00 91.88 96 PHE A C 1
ATOM 759 O O . PHE A 1 96 ? -0.773 9.495 10.862 1.00 91.88 96 PHE A O 1
ATOM 766 N N . PHE A 1 97 ? 1.323 9.437 10.083 1.00 94.94 97 PHE A N 1
ATOM 767 C CA . PHE A 1 97 ? 1.216 8.070 9.556 1.00 94.94 97 PHE A CA 1
ATOM 768 C C . PHE A 1 97 ? 1.735 6.993 10.499 1.00 94.94 97 PHE A C 1
ATOM 770 O O . PHE A 1 97 ? 1.197 5.891 10.484 1.00 94.94 97 PHE A O 1
ATOM 777 N N . GLN A 1 98 ? 2.717 7.300 11.352 1.00 96.19 98 GLN A N 1
ATOM 778 C CA . GLN A 1 98 ? 3.328 6.304 12.236 1.00 96.19 98 GLN A CA 1
ATOM 779 C C . GLN A 1 98 ? 2.330 5.538 13.119 1.00 96.19 98 GLN A C 1
ATOM 781 O O . GLN A 1 98 ? 2.563 4.356 13.371 1.00 96.19 98 GLN A O 1
ATOM 786 N N . PRO A 1 99 ? 1.228 6.140 13.608 1.00 96.12 99 PRO A N 1
ATOM 787 C CA . PRO A 1 99 ? 0.301 5.387 14.438 1.00 96.12 99 PRO A CA 1
ATOM 788 C C . PRO A 1 99 ? -0.522 4.332 13.689 1.00 96.12 99 PRO A C 1
ATOM 790 O O . PRO A 1 99 ? -1.104 3.473 14.350 1.00 96.12 99 PRO A O 1
ATOM 793 N N . TYR A 1 100 ? -0.607 4.405 12.359 1.00 97.56 100 TYR A N 1
ATOM 794 C CA . TYR A 1 100 ? -1.428 3.526 11.528 1.00 97.56 100 TYR A CA 1
ATOM 795 C C . TYR A 1 100 ? -0.585 2.427 10.875 1.00 97.56 100 TYR A C 1
ATOM 797 O O . TYR A 1 100 ? 0.626 2.559 10.720 1.00 97.56 100 TYR A O 1
ATOM 805 N N . HIS A 1 101 ? -1.253 1.351 10.464 1.00 98.25 101 HIS A N 1
ATOM 806 C CA . HIS A 1 101 ? -0.623 0.274 9.703 1.00 98.25 101 HIS A CA 1
ATOM 807 C C . HIS A 1 101 ? -0.570 0.652 8.218 1.00 98.25 101 HIS A C 1
ATOM 809 O O . HIS A 1 101 ? -1.552 1.165 7.662 1.00 98.25 101 HIS A O 1
ATOM 815 N N . LEU A 1 102 ? 0.577 0.409 7.587 1.00 98.38 102 LEU A N 1
ATOM 816 C CA . LEU A 1 102 ? 0.809 0.704 6.179 1.00 98.38 102 LEU A CA 1
ATOM 817 C C . LEU A 1 102 ? 0.763 -0.579 5.342 1.00 98.38 102 LEU A C 1
ATOM 819 O O . LEU A 1 102 ? 1.394 -1.580 5.666 1.00 98.38 102 LEU A O 1
ATOM 823 N N . ILE A 1 103 ? 0.072 -0.529 4.208 1.00 98.38 103 ILE A N 1
ATOM 824 C CA . ILE A 1 103 ? 0.152 -1.551 3.164 1.00 98.38 103 ILE A CA 1
ATOM 825 C C . ILE A 1 103 ? 0.917 -0.938 1.998 1.00 98.38 103 ILE A C 1
ATOM 827 O O . ILE A 1 103 ? 0.391 -0.120 1.241 1.00 98.38 103 ILE A O 1
ATOM 831 N N . ILE A 1 104 ? 2.177 -1.326 1.859 1.00 97.38 104 ILE A N 1
ATOM 832 C CA . ILE A 1 104 ? 3.067 -0.819 0.822 1.00 97.38 104 ILE A CA 1
ATOM 833 C C . ILE A 1 104 ? 3.016 -1.782 -0.355 1.00 97.38 104 ILE A C 1
ATOM 835 O O . ILE A 1 104 ? 3.280 -2.977 -0.214 1.00 97.38 104 ILE A O 1
ATOM 839 N N . VAL A 1 105 ? 2.686 -1.260 -1.532 1.00 96.19 105 VAL A N 1
ATOM 840 C CA . VAL A 1 105 ? 2.683 -2.046 -2.766 1.00 96.19 105 VAL A CA 1
ATOM 841 C C . VAL A 1 105 ? 3.790 -1.528 -3.667 1.00 96.19 105 VAL A C 1
ATOM 843 O O . VAL A 1 105 ? 3.666 -0.467 -4.278 1.00 96.19 105 VAL A O 1
ATOM 846 N N . GLN A 1 106 ? 4.876 -2.292 -3.736 1.00 94.12 106 GLN A N 1
ATOM 847 C CA . GLN A 1 106 ? 5.983 -2.034 -4.637 1.00 94.12 106 GLN A CA 1
ATOM 848 C C . GLN A 1 106 ? 5.543 -2.282 -6.080 1.00 94.12 106 GLN A C 1
ATOM 850 O O . GLN A 1 106 ? 5.291 -3.416 -6.500 1.00 94.12 106 GLN A O 1
ATOM 855 N N . ASP A 1 107 ? 5.506 -1.200 -6.837 1.00 87.81 107 ASP A N 1
ATOM 856 C CA . ASP A 1 107 ? 5.394 -1.186 -8.280 1.00 87.81 107 ASP A CA 1
ATOM 857 C C . ASP A 1 107 ? 6.796 -1.210 -8.929 1.00 87.81 107 ASP A C 1
ATOM 859 O O . ASP A 1 107 ? 7.823 -0.918 -8.308 1.00 87.81 107 ASP A O 1
ATOM 863 N N . GLY A 1 108 ? 6.854 -1.594 -10.201 1.00 87.06 10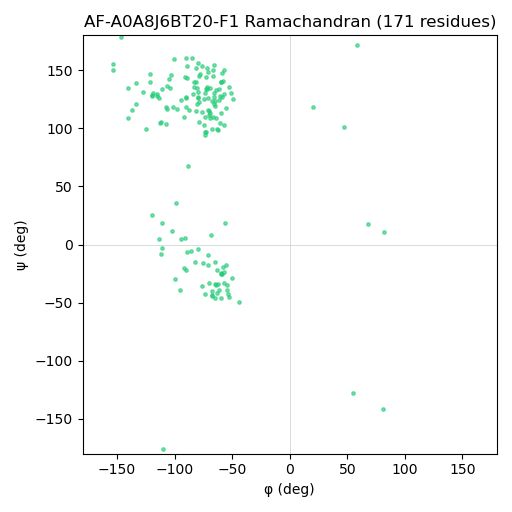8 GLY A N 1
ATOM 864 C CA . GLY A 1 108 ? 8.093 -1.707 -10.962 1.00 87.06 108 GLY A CA 1
ATOM 865 C C . GLY A 1 108 ? 8.876 -3.001 -10.709 1.00 87.06 108 GLY A C 1
ATOM 866 O O . GLY A 1 108 ? 8.318 -4.098 -10.657 1.00 87.06 108 GLY A O 1
ATOM 867 N N . ASP A 1 109 ? 10.204 -2.884 -10.664 1.00 89.88 109 ASP A N 1
ATOM 868 C CA . ASP A 1 109 ? 11.127 -4.023 -10.612 1.00 89.88 109 ASP A CA 1
ATOM 869 C C . ASP A 1 109 ? 11.165 -4.648 -9.202 1.00 89.88 109 ASP A C 1
ATOM 871 O O . ASP A 1 109 ? 11.676 -4.001 -8.284 1.00 89.88 109 ASP A O 1
ATOM 875 N N . PRO A 1 110 ? 10.693 -5.898 -9.014 1.00 91.69 110 PRO A N 1
ATOM 876 C CA . PRO A 1 110 ? 10.647 -6.550 -7.705 1.00 91.69 110 PRO A CA 1
ATOM 877 C C . PRO A 1 110 ? 12.031 -6.947 -7.168 1.00 91.69 110 PRO A C 1
ATOM 879 O O . PRO A 1 110 ? 12.127 -7.390 -6.029 1.00 91.69 110 PRO A O 1
ATOM 882 N N . SER A 1 111 ? 13.097 -6.842 -7.970 1.00 93.25 111 SER A N 1
ATOM 883 C CA . SER A 1 111 ? 14.471 -7.086 -7.511 1.00 93.25 111 SER A CA 1
ATOM 884 C C . SER A 1 111 ? 15.090 -5.878 -6.806 1.00 93.25 111 SER A C 1
ATOM 886 O O . SER A 1 111 ? 16.103 -6.017 -6.120 1.00 93.25 111 SER A O 1
ATOM 888 N N . LYS A 1 112 ? 14.488 -4.691 -6.954 1.00 93.69 112 LYS A N 1
ATOM 889 C CA . LYS A 1 112 ? 14.919 -3.492 -6.240 1.00 93.69 112 LYS A CA 1
ATOM 890 C C . LYS A 1 112 ? 14.368 -3.519 -4.826 1.00 93.69 112 LYS A C 1
ATOM 892 O O . LYS A 1 112 ? 13.174 -3.706 -4.627 1.00 93.69 112 LYS A O 1
ATOM 897 N N . THR A 1 113 ? 15.225 -3.273 -3.849 1.00 94.56 113 THR A N 1
ATOM 898 C CA . THR A 1 113 ? 14.787 -3.100 -2.466 1.00 94.56 113 THR A CA 1
ATOM 899 C C . THR A 1 113 ? 14.246 -1.688 -2.277 1.00 94.56 113 THR A C 1
AT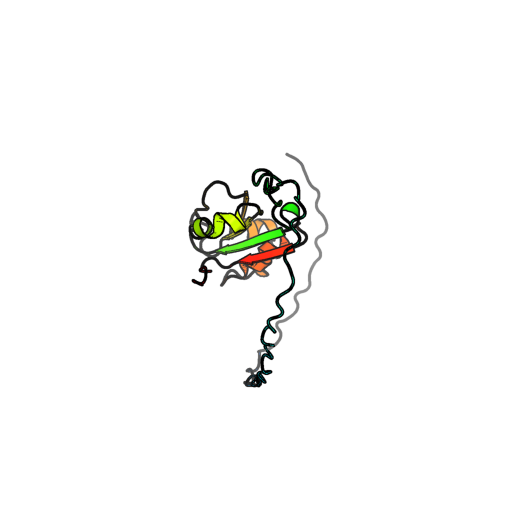OM 901 O O . THR A 1 113 ? 14.944 -0.722 -2.580 1.00 94.56 113 THR A O 1
ATOM 904 N N . ILE A 1 114 ? 13.027 -1.574 -1.751 1.00 94.75 114 ILE A N 1
ATOM 905 C CA . ILE A 1 114 ? 12.470 -0.308 -1.267 1.00 94.75 114 ILE A CA 1
ATOM 906 C C . ILE A 1 114 ? 12.832 -0.145 0.206 1.00 94.75 114 ILE A C 1
ATOM 908 O O . ILE A 1 114 ? 12.579 -1.033 1.019 1.00 94.75 114 ILE A O 1
ATOM 912 N N . HIS A 1 115 ? 13.424 0.996 0.548 1.00 96.56 115 HIS A N 1
ATOM 913 C CA . HIS A 1 115 ? 13.675 1.376 1.931 1.00 96.56 115 HIS A CA 1
ATOM 914 C C . HIS A 1 115 ? 12.431 2.028 2.548 1.00 96.56 115 HIS A C 1
ATOM 916 O O . HIS A 1 115 ? 11.865 2.968 1.982 1.00 96.56 115 HIS A O 1
ATOM 922 N N . VAL A 1 116 ? 12.038 1.536 3.723 1.00 97.25 116 VAL A N 1
ATOM 923 C CA . VAL A 1 116 ? 10.989 2.105 4.577 1.00 97.25 116 VAL A CA 1
ATOM 924 C C . VAL A 1 116 ? 11.667 2.573 5.865 1.00 97.25 116 VAL A C 1
ATOM 926 O O . VAL A 1 116 ? 12.379 1.764 6.466 1.00 97.25 116 VAL A O 1
ATOM 929 N N . PRO A 1 117 ? 11.484 3.831 6.305 1.00 97.25 117 PRO A N 1
ATOM 930 C CA . PRO A 1 117 ? 12.079 4.295 7.551 1.00 97.25 117 PRO A CA 1
ATOM 931 C C . PRO A 1 117 ? 11.666 3.444 8.759 1.00 97.25 117 PRO A C 1
ATOM 933 O O . PRO A 1 117 ? 10.570 2.883 8.806 1.00 97.25 117 PRO A O 1
ATOM 936 N N . GLU A 1 118 ? 12.536 3.354 9.763 1.00 97.25 118 GLU A N 1
ATOM 937 C CA . GLU A 1 118 ? 12.285 2.510 10.932 1.00 97.25 118 GLU A CA 1
ATOM 938 C C . GLU A 1 118 ? 11.093 2.999 11.778 1.00 97.25 118 GLU A C 1
ATOM 940 O O . GLU A 1 118 ? 10.748 4.187 11.823 1.00 97.25 118 GLU A O 1
ATOM 945 N N . GLY A 1 119 ? 10.470 2.066 12.502 1.00 97.06 119 GLY A N 1
ATOM 946 C CA . GLY A 1 119 ? 9.416 2.363 13.475 1.00 97.06 119 GLY A CA 1
ATOM 947 C C . GLY A 1 119 ? 8.014 2.565 12.894 1.00 97.06 119 GLY A C 1
ATOM 948 O O . GLY A 1 119 ? 7.138 3.012 13.635 1.00 97.06 119 GLY A O 1
ATOM 949 N N . PHE A 1 120 ? 7.801 2.255 11.612 1.00 97.81 120 PHE A N 1
ATOM 950 C CA . PHE A 1 120 ? 6.472 2.084 11.019 1.00 97.81 120 PHE A CA 1
ATOM 951 C C . PHE A 1 120 ? 6.028 0.619 11.103 1.00 97.81 120 PHE A C 1
ATOM 953 O O . PHE A 1 120 ? 6.844 -0.290 10.957 1.00 97.81 120 PHE A O 1
ATOM 960 N N . ASP A 1 121 ? 4.733 0.406 11.317 1.00 97.94 121 ASP A N 1
ATOM 961 C CA . ASP A 1 121 ? 4.086 -0.903 11.215 1.00 97.94 121 ASP A CA 1
ATOM 962 C C . ASP A 1 121 ? 3.582 -1.099 9.780 1.00 97.94 121 ASP A C 1
ATOM 964 O O . ASP A 1 121 ? 2.783 -0.287 9.302 1.00 97.94 121 ASP A O 1
ATOM 968 N N . TYR A 1 122 ? 4.083 -2.110 9.063 1.00 98.44 122 TYR A N 1
ATOM 969 C CA . TYR A 1 122 ? 3.750 -2.287 7.651 1.00 98.44 122 TYR A CA 1
ATOM 970 C C . TYR A 1 122 ? 3.845 -3.725 7.134 1.00 98.44 122 TYR A C 1
ATOM 972 O O . TYR A 1 122 ? 4.658 -4.531 7.587 1.00 98.44 122 TYR A O 1
ATOM 980 N N . GLU A 1 123 ? 3.083 -3.984 6.072 1.00 98.25 123 GLU A N 1
ATOM 981 C CA . GLU A 1 123 ? 3.284 -5.097 5.144 1.00 98.25 123 GLU A CA 1
ATOM 982 C C . GLU A 1 123 ? 3.735 -4.552 3.782 1.00 98.25 123 GLU A C 1
ATOM 984 O O . GLU A 1 123 ? 3.157 -3.593 3.264 1.00 98.25 123 GLU A O 1
ATOM 989 N N . LEU A 1 124 ? 4.766 -5.160 3.190 1.00 97.62 124 LEU A N 1
ATOM 990 C CA . LEU A 1 124 ? 5.274 -4.797 1.866 1.00 97.62 124 LEU A CA 1
ATOM 991 C C . LEU A 1 124 ? 5.037 -5.944 0.889 1.00 97.62 124 LEU A C 1
ATOM 993 O O . LEU A 1 124 ? 5.475 -7.068 1.124 1.00 97.62 124 LEU A O 1
ATOM 997 N N . TYR A 1 125 ? 4.376 -5.630 -0.221 1.00 96.69 125 TYR A N 1
ATOM 998 C CA . TYR A 1 125 ? 4.066 -6.567 -1.294 1.00 96.69 125 TYR A CA 1
ATOM 999 C C . TYR A 1 125 ? 4.703 -6.105 -2.597 1.00 96.69 125 TYR A C 1
ATOM 1001 O O . TYR A 1 125 ? 4.485 -4.976 -3.030 1.00 96.69 125 TYR A O 1
ATOM 1009 N N . ASN A 1 126 ? 5.436 -6.991 -3.262 1.00 95.12 126 ASN A N 1
ATOM 1010 C CA . ASN A 1 126 ? 5.940 -6.771 -4.613 1.00 95.12 126 ASN A CA 1
ATOM 1011 C C . ASN A 1 126 ? 5.221 -7.675 -5.627 1.00 95.12 126 ASN A C 1
ATOM 1013 O O . ASN A 1 126 ? 4.297 -8.434 -5.314 1.00 95.12 126 ASN A O 1
ATOM 1017 N N . ARG A 1 127 ? 5.670 -7.618 -6.885 1.00 93.06 127 ARG A N 1
ATOM 1018 C CA . ARG A 1 127 ? 5.090 -8.409 -7.975 1.00 93.06 127 ARG A CA 1
ATOM 1019 C C . ARG A 1 127 ? 5.045 -9.915 -7.694 1.00 93.06 127 ARG A C 1
ATOM 1021 O O . ARG A 1 127 ? 4.079 -10.575 -8.082 1.00 93.06 127 ARG A O 1
ATOM 1028 N N . ASN A 1 128 ? 6.080 -10.470 -7.076 1.00 95.25 128 ASN A N 1
ATOM 1029 C CA . ASN A 1 128 ? 6.149 -11.899 -6.790 1.00 95.25 128 ASN A CA 1
ATOM 1030 C C . ASN A 1 128 ? 5.099 -12.297 -5.753 1.00 95.25 128 ASN A C 1
ATOM 1032 O O . ASN A 1 128 ? 4.430 -13.313 -5.938 1.00 95.25 128 ASN A O 1
ATOM 1036 N N . ASP A 1 129 ? 4.889 -11.462 -4.737 1.00 95.62 129 ASP A N 1
ATOM 1037 C CA . ASP A 1 129 ? 3.878 -11.697 -3.706 1.00 95.62 129 ASP A CA 1
ATOM 1038 C C . ASP A 1 129 ? 2.468 -11.648 -4.303 1.00 95.62 129 ASP A C 1
ATOM 1040 O O . ASP A 1 129 ? 1.676 -12.570 -4.107 1.00 95.62 129 ASP A O 1
ATOM 1044 N N . ILE A 1 130 ? 2.175 -10.639 -5.133 1.00 94.88 130 ILE A N 1
ATOM 1045 C CA . ILE A 1 130 ? 0.885 -10.516 -5.834 1.00 94.88 130 ILE A CA 1
ATOM 1046 C C . ILE A 1 130 ? 0.638 -11.732 -6.734 1.00 94.88 130 ILE A C 1
ATOM 1048 O O . ILE A 1 130 ? -0.451 -12.312 -6.717 1.00 94.88 130 ILE A O 1
ATOM 1052 N N . ASN A 1 131 ? 1.645 -12.152 -7.507 1.00 94.75 131 ASN A N 1
ATOM 1053 C CA . ASN A 1 131 ? 1.544 -13.336 -8.360 1.00 94.75 131 ASN A CA 1
ATOM 1054 C C . ASN A 1 131 ? 1.293 -14.607 -7.536 1.00 94.75 131 ASN A C 1
ATOM 1056 O O . ASN A 1 131 ? 0.515 -15.462 -7.956 1.00 94.75 131 ASN A O 1
ATOM 1060 N N . HIS A 1 132 ? 1.931 -14.735 -6.373 1.00 96.38 132 HIS A N 1
ATOM 1061 C CA . HIS A 1 132 ? 1.746 -15.877 -5.487 1.00 96.38 132 HIS A CA 1
ATOM 1062 C C . HIS A 1 132 ? 0.338 -15.908 -4.878 1.00 96.38 132 HIS A C 1
ATOM 1064 O O . HIS A 1 132 ? -0.307 -16.955 -4.870 1.00 96.38 132 HIS A O 1
ATOM 1070 N N . ILE A 1 133 ? -0.157 -14.757 -4.419 1.00 96.19 133 ILE A N 1
ATOM 1071 C CA . ILE A 1 133 ? -1.447 -14.623 -3.734 1.00 96.19 133 ILE A CA 1
ATOM 1072 C C . ILE A 1 133 ? -2.622 -14.758 -4.713 1.00 96.19 133 ILE A C 1
ATOM 1074 O O . ILE A 1 133 ? -3.602 -15.440 -4.413 1.00 96.19 133 ILE A O 1
ATOM 1078 N N . LEU A 1 134 ? -2.539 -14.139 -5.896 1.00 94.88 134 LEU A N 1
ATOM 1079 C CA . LEU A 1 134 ? -3.630 -14.138 -6.880 1.00 94.88 134 LEU A CA 1
ATOM 1080 C C . LEU A 1 134 ? -3.547 -15.289 -7.893 1.00 94.88 134 LEU A C 1
ATOM 1082 O O . LEU A 1 134 ? -4.554 -15.629 -8.526 1.00 94.88 134 LEU A O 1
ATOM 1086 N N . GLY A 1 135 ? -2.369 -15.893 -8.072 1.00 95.62 135 GLY A N 1
ATOM 1087 C CA . GLY A 1 135 ? -2.147 -16.994 -9.005 1.00 95.62 135 GLY A CA 1
ATOM 1088 C C . GLY A 1 135 ? -2.590 -16.639 -10.434 1.00 95.62 135 GLY A C 1
ATOM 1089 O O . GLY A 1 135 ? -2.229 -15.577 -10.943 1.00 95.62 135 GLY A O 1
ATOM 1090 N N . PRO A 1 136 ? -3.423 -17.469 -11.095 1.00 95.75 136 PRO A N 1
ATOM 1091 C CA . PRO A 1 136 ? -3.926 -17.189 -12.445 1.00 95.75 136 PRO A CA 1
ATOM 1092 C C . PRO A 1 136 ? -4.693 -15.866 -12.586 1.00 95.75 136 PRO A C 1
ATOM 1094 O O . PRO A 1 136 ? -4.844 -15.369 -13.698 1.00 95.75 136 PRO A O 1
ATOM 1097 N N . LYS A 1 137 ? -5.187 -15.295 -11.479 1.00 93.62 137 LYS A N 1
ATOM 1098 C CA . LYS A 1 137 ? -5.907 -14.016 -11.479 1.00 93.62 137 LYS A CA 1
ATOM 1099 C C . LYS A 1 137 ? -4.979 -12.809 -11.397 1.00 93.62 137 LYS A C 1
ATOM 1101 O O . LYS A 1 137 ? -5.472 -11.699 -11.512 1.00 93.62 137 LYS A O 1
ATOM 1106 N N . ALA A 1 138 ? -3.668 -12.986 -11.225 1.00 92.25 138 ALA A N 1
ATOM 1107 C CA . ALA A 1 138 ? -2.736 -11.871 -11.042 1.00 92.25 138 ALA A CA 1
ATOM 1108 C C . ALA A 1 138 ? -2.760 -10.848 -12.193 1.00 92.25 138 ALA A C 1
ATOM 1110 O O . ALA A 1 138 ? -2.447 -9.684 -11.980 1.00 92.25 138 ALA A O 1
ATOM 1111 N N . SER A 1 139 ? -3.187 -11.251 -13.394 1.00 88.88 139 SER A N 1
ATOM 1112 C CA . SER A 1 139 ? -3.387 -10.352 -14.535 1.00 88.88 139 SER A CA 1
ATOM 1113 C C . SER A 1 139 ? -4.497 -9.309 -14.341 1.00 88.88 139 SER A C 1
ATOM 1115 O O . SER A 1 139 ? -4.546 -8.356 -15.114 1.00 88.88 139 SER A O 1
ATOM 1117 N N . CYS A 1 140 ? -5.379 -9.454 -13.341 1.00 89.69 140 CYS A N 1
ATOM 1118 C CA . CYS A 1 140 ? -6.412 -8.457 -13.044 1.00 89.69 140 CYS A CA 1
ATOM 1119 C C . CYS A 1 140 ? -5.867 -7.203 -12.345 1.00 89.69 140 CYS A C 1
ATOM 1121 O O . CYS A 1 140 ? -6.546 -6.178 -12.325 1.00 89.69 140 CYS A O 1
ATOM 1123 N N . ILE A 1 141 ? -4.654 -7.273 -11.795 1.00 90.56 141 ILE A N 1
ATOM 1124 C CA . ILE A 1 141 ? -3.933 -6.121 -11.263 1.00 90.56 141 ILE A CA 1
ATOM 1125 C C . ILE A 1 141 ? -2.962 -5.667 -12.350 1.00 90.56 141 ILE A C 1
ATOM 1127 O O . ILE A 1 141 ? -2.088 -6.426 -12.760 1.00 90.56 141 ILE A O 1
ATOM 1131 N N . SER A 1 142 ? -3.135 -4.448 -12.865 1.00 82.81 142 SER A N 1
ATOM 1132 C CA . SER A 1 142 ? -2.158 -3.871 -13.793 1.00 82.81 142 SER A CA 1
ATOM 1133 C C . SER A 1 142 ? -0.841 -3.611 -13.060 1.00 82.81 142 SER A C 1
ATOM 1135 O O . SER A 1 142 ? -0.831 -3.236 -11.893 1.00 82.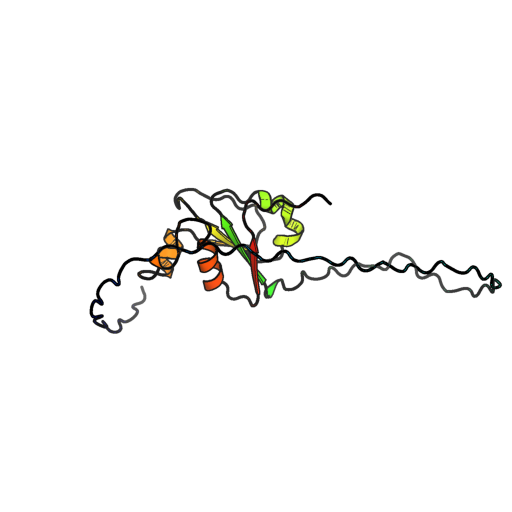81 142 SER A O 1
ATOM 1137 N N . PHE A 1 143 ? 0.264 -3.786 -13.779 1.00 69.50 143 PHE A N 1
ATOM 1138 C CA . PHE A 1 143 ? 1.633 -3.517 -13.307 1.00 69.50 143 PHE A CA 1
ATOM 1139 C C . PHE A 1 143 ? 2.248 -2.319 -14.021 1.00 69.50 143 PHE A C 1
ATOM 1141 O O . PHE A 1 143 ? 3.460 -2.193 -14.154 1.00 69.50 143 PHE A O 1
ATOM 1148 N N . LYS A 1 144 ? 1.366 -1.529 -14.620 1.00 73.19 144 LYS A N 1
ATOM 1149 C CA . LYS A 1 144 ? 1.653 -0.225 -15.171 1.00 73.19 144 LYS A CA 1
ATOM 1150 C C . LYS A 1 144 ? 0.855 0.752 -14.356 1.00 73.19 144 LYS A C 1
ATOM 1152 O O . LYS A 1 144 ? -0.361 0.553 -14.210 1.00 73.19 144 LYS A O 1
ATOM 1157 N N . ASP A 1 145 ? 1.563 1.772 -13.904 1.00 67.81 145 ASP A N 1
ATOM 1158 C CA . ASP A 1 145 ? 1.050 2.812 -13.044 1.00 67.81 145 ASP A CA 1
ATOM 1159 C C . ASP A 1 145 ? 0.489 2.225 -11.743 1.00 67.81 145 ASP A C 1
ATOM 1161 O O . ASP A 1 145 ? 0.359 1.018 -11.549 1.00 67.81 145 ASP A O 1
ATOM 1165 N N . SER A 1 146 ? 0.162 3.114 -10.824 1.00 68.62 146 SER A N 1
ATOM 1166 C CA . SER A 1 146 ? -0.233 2.869 -9.435 1.00 68.62 146 SER A CA 1
ATOM 1167 C C . SER A 1 146 ? -1.436 1.929 -9.163 1.00 68.62 146 SER A C 1
ATOM 1169 O O . SER A 1 146 ? -1.991 1.935 -8.064 1.00 68.62 146 SER A O 1
ATOM 1171 N N . ALA A 1 147 ? -1.845 1.085 -10.114 1.00 83.75 147 ALA A N 1
ATOM 1172 C CA . ALA A 1 147 ? -2.838 0.020 -9.993 1.00 83.75 147 ALA A CA 1
ATOM 1173 C C . ALA A 1 147 ? -2.540 -0.994 -8.873 1.00 83.75 147 ALA A C 1
ATOM 1175 O O . ALA A 1 147 ? -3.466 -1.658 -8.401 1.00 83.75 147 ALA A O 1
ATOM 1176 N N . GLY A 1 148 ? -1.300 -1.049 -8.373 1.00 88.62 148 GLY A N 1
ATOM 1177 C CA . GLY A 1 148 ? -0.955 -1.739 -7.128 1.00 88.62 148 GLY A CA 1
ATOM 1178 C C . GLY A 1 148 ? -1.863 -1.361 -5.946 1.00 88.62 148 GLY A C 1
ATOM 1179 O O . GLY A 1 148 ? -2.171 -2.215 -5.117 1.00 88.62 148 GLY A O 1
ATOM 1180 N N . ARG A 1 149 ? -2.420 -0.139 -5.915 1.00 93.06 149 ARG A N 1
ATOM 1181 C CA . ARG A 1 149 ? -3.387 0.276 -4.881 1.00 93.06 149 ARG A CA 1
ATOM 1182 C C . ARG A 1 149 ? -4.626 -0.627 -4.800 1.00 93.06 149 ARG A C 1
ATOM 1184 O O . ARG A 1 149 ? -5.115 -0.887 -3.705 1.00 93.06 149 ARG A O 1
ATOM 1191 N N . CYS A 1 150 ? -5.082 -1.180 -5.930 1.00 94.12 150 CYS A N 1
ATOM 1192 C CA . CYS A 1 150 ? -6.217 -2.109 -5.975 1.00 94.12 150 CYS A CA 1
ATOM 1193 C C . CYS A 1 150 ? -5.924 -3.412 -5.224 1.00 94.12 150 CYS A C 1
ATOM 1195 O O . CYS A 1 150 ? -6.821 -3.985 -4.607 1.00 94.12 150 CYS A O 1
ATOM 1197 N N . PHE A 1 151 ? -4.673 -3.875 -5.260 1.00 95.31 151 PHE A N 1
ATOM 1198 C CA . PHE A 1 151 ? -4.251 -5.012 -4.453 1.00 95.31 151 PHE A CA 1
ATOM 1199 C C . PHE A 1 151 ? -4.276 -4.656 -2.962 1.00 95.31 151 PHE A C 1
ATOM 1201 O O . PHE A 1 151 ? -4.830 -5.417 -2.173 1.00 95.31 151 PHE A O 1
ATOM 1208 N N . GLY A 1 152 ? -3.788 -3.465 -2.595 1.00 96.12 152 GLY A N 1
ATOM 1209 C CA . GLY A 1 152 ? -3.872 -2.945 -1.226 1.00 96.12 152 GLY A CA 1
ATOM 1210 C C . GLY A 1 152 ? -5.301 -2.946 -0.668 1.00 96.12 152 GLY A C 1
ATOM 1211 O O . GLY A 1 152 ? -5.528 -3.395 0.454 1.00 96.12 152 GLY A O 1
ATOM 1212 N N . TYR A 1 153 ? -6.287 -2.549 -1.483 1.00 96.06 153 TYR A N 1
ATOM 1213 C CA . TYR A 1 153 ? -7.709 -2.594 -1.104 1.00 96.06 153 TYR A CA 1
ATOM 1214 C C . TYR A 1 153 ? -8.220 -4.004 -0.828 1.00 96.06 153 TYR A C 1
ATOM 1216 O O . TYR A 1 153 ? -9.091 -4.194 0.014 1.00 96.06 153 TYR A O 1
ATOM 1224 N N . MET A 1 154 ? -7.696 -4.990 -1.552 1.00 95.62 154 MET A N 1
ATOM 1225 C CA . MET A 1 154 ? -8.113 -6.380 -1.425 1.00 95.62 154 MET A CA 1
ATOM 1226 C C . MET A 1 154 ? -7.549 -7.049 -0.168 1.00 95.62 154 MET A C 1
ATOM 1228 O O . MET A 1 154 ? -8.221 -7.899 0.411 1.00 95.62 154 MET A O 1
ATOM 1232 N N . VAL A 1 155 ? -6.316 -6.712 0.225 1.00 96.88 155 VAL A N 1
ATOM 1233 C CA . VAL A 1 155 ? -5.628 -7.379 1.345 1.00 96.88 155 VAL A CA 1
ATOM 1234 C C . VAL A 1 155 ? -5.885 -6.727 2.700 1.00 96.88 155 VAL A C 1
ATOM 1236 O O . VAL A 1 155 ? -5.760 -7.405 3.723 1.00 96.88 155 VAL A O 1
ATOM 1239 N N . SER A 1 156 ? -6.284 -5.452 2.723 1.00 97.56 156 SER A N 1
ATOM 1240 C CA . SER A 1 156 ? -6.685 -4.787 3.961 1.00 97.56 156 SER A CA 1
ATOM 1241 C C . SER A 1 156 ? -7.870 -5.499 4.616 1.00 97.56 156 SER A C 1
ATOM 1243 O O . SER A 1 156 ? -8.818 -5.939 3.964 1.00 97.56 156 SER A O 1
ATOM 1245 N N . LYS A 1 157 ? -7.813 -5.599 5.945 1.00 96.19 157 LYS A N 1
ATOM 1246 C CA . LYS A 1 157 ? -8.879 -6.170 6.788 1.00 96.19 157 LYS A CA 1
ATOM 1247 C C . LYS A 1 157 ? -9.563 -5.108 7.643 1.00 96.19 157 LYS A C 1
ATOM 1249 O O . LYS A 1 157 ? -10.469 -5.431 8.412 1.00 96.19 157 LYS A O 1
ATOM 1254 N N . LYS A 1 158 ? -9.087 -3.867 7.560 1.00 97.62 158 LYS A N 1
ATOM 1255 C CA . LYS A 1 158 ? -9.561 -2.758 8.371 1.00 97.62 158 LYS A CA 1
ATOM 1256 C C . LYS A 1 158 ? -10.789 -2.111 7.735 1.00 97.62 158 LYS A C 1
ATOM 1258 O O . LYS A 1 158 ? -11.103 -2.316 6.565 1.00 97.62 158 LYS A O 1
ATOM 1263 N N . LYS A 1 159 ? -11.540 -1.372 8.548 1.00 97.62 159 LYS A N 1
ATOM 1264 C CA . LYS A 1 159 ? -12.833 -0.794 8.158 1.00 97.62 159 LYS A CA 1
ATOM 1265 C C . LYS A 1 159 ? -12.677 0.342 7.149 1.00 97.62 159 LYS A C 1
ATOM 1267 O O . LYS A 1 159 ? -13.547 0.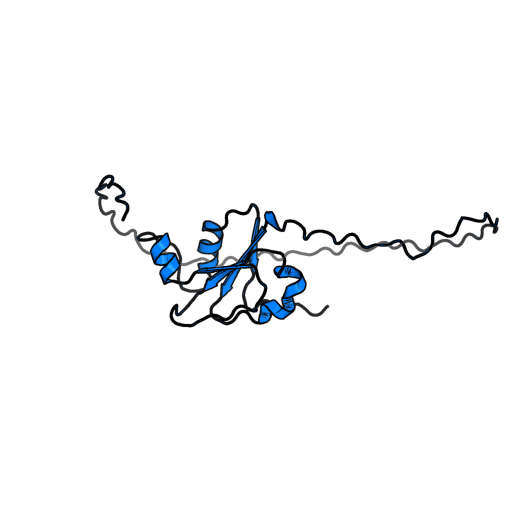529 6.301 1.00 97.62 159 LYS A O 1
ATOM 1272 N N . TYR A 1 160 ? -11.588 1.093 7.260 1.00 97.75 160 TYR A N 1
ATOM 1273 C CA . TYR A 1 160 ? -11.261 2.212 6.395 1.00 97.75 160 TYR A CA 1
ATOM 1274 C C . TYR A 1 160 ? -9.916 1.983 5.721 1.00 97.75 160 TYR A C 1
ATOM 1276 O O . TYR A 1 160 ? -8.998 1.406 6.306 1.00 97.75 160 TYR A O 1
ATOM 1284 N N . ILE A 1 161 ? -9.809 2.480 4.492 1.00 97.88 161 ILE A N 1
ATOM 1285 C CA . ILE A 1 161 ? -8.580 2.438 3.713 1.00 97.88 161 ILE A CA 1
ATOM 1286 C C . ILE A 1 161 ? -8.351 3.816 3.116 1.00 97.88 161 ILE A C 1
ATOM 1288 O O . ILE A 1 161 ? -9.191 4.305 2.360 1.00 97.88 161 ILE A O 1
ATOM 1292 N N . TYR A 1 162 ? -7.219 4.432 3.440 1.00 95.88 162 TYR A N 1
ATOM 1293 C CA . TYR A 1 162 ? -6.746 5.643 2.773 1.00 95.88 162 TYR A CA 1
ATOM 1294 C C . TYR A 1 162 ? -5.626 5.289 1.818 1.00 95.88 162 TYR A C 1
ATOM 1296 O O . TYR A 1 162 ? -4.856 4.373 2.068 1.00 95.88 162 TYR A O 1
ATOM 1304 N N . THR A 1 163 ? -5.552 5.993 0.694 1.00 94.94 163 THR A N 1
ATOM 1305 C CA . THR A 1 163 ? -4.468 5.800 -0.272 1.00 94.94 163 THR A CA 1
ATOM 1306 C C . THR A 1 163 ? -3.691 7.087 -0.403 1.00 94.94 163 THR A C 1
ATOM 1308 O O . THR A 1 163 ? -4.304 8.135 -0.591 1.00 94.94 163 THR A O 1
ATOM 1311 N N . ILE A 1 164 ? -2.370 6.995 -0.305 1.00 93.12 164 ILE A N 1
ATOM 1312 C CA . ILE A 1 164 ? -1.454 8.128 -0.421 1.00 93.12 164 ILE A CA 1
ATOM 1313 C C . ILE A 1 164 ? -0.401 7.766 -1.463 1.00 93.12 164 ILE A C 1
ATOM 1315 O O . ILE A 1 164 ? 0.161 6.673 -1.412 1.00 93.12 164 ILE A O 1
ATOM 1319 N N . ASP A 1 165 ? -0.160 8.670 -2.407 1.00 90.06 165 ASP A N 1
ATOM 1320 C CA . ASP A 1 165 ? 0.901 8.508 -3.400 1.00 90.06 165 ASP A CA 1
ATOM 1321 C C . ASP A 1 165 ? 2.260 8.921 -2.810 1.00 90.06 165 ASP A C 1
ATOM 1323 O O . ASP A 1 165 ? 2.344 9.747 -1.897 1.00 90.06 165 ASP A O 1
ATOM 1327 N N . ASP A 1 166 ? 3.340 8.334 -3.320 1.00 86.50 166 ASP A N 1
ATOM 1328 C CA . ASP A 1 166 ? 4.697 8.499 -2.786 1.00 86.50 166 ASP A CA 1
ATOM 1329 C C . ASP A 1 166 ? 5.401 9.807 -3.216 1.00 86.50 166 ASP A C 1
ATOM 1331 O O . ASP A 1 166 ? 6.519 10.089 -2.781 1.00 86.50 166 ASP A O 1
ATOM 1335 N N . ASP A 1 167 ? 4.770 10.624 -4.070 1.00 83.31 167 ASP A N 1
ATOM 1336 C CA . ASP A 1 167 ? 5.139 12.015 -4.404 1.00 83.31 167 ASP A CA 1
ATOM 1337 C C . ASP A 1 167 ? 4.262 13.049 -3.692 1.00 83.31 167 ASP A C 1
ATOM 1339 O O . ASP A 1 167 ? 4.328 14.233 -4.023 1.00 83.31 167 ASP A O 1
ATOM 1343 N N . TYR A 1 168 ? 3.451 12.659 -2.709 1.00 80.56 168 TYR A N 1
ATOM 1344 C CA . TYR A 1 168 ? 2.605 13.635 -2.042 1.00 80.56 168 TYR A CA 1
ATOM 1345 C C . TYR A 1 168 ? 3.415 14.543 -1.098 1.00 80.56 168 TYR A C 1
ATOM 1347 O O . TYR A 1 168 ? 3.895 14.133 -0.034 1.00 80.56 168 TYR A O 1
ATOM 1355 N N . PHE A 1 169 ? 3.553 15.810 -1.490 1.00 72.56 169 PHE A N 1
ATOM 1356 C CA . PHE A 1 169 ? 4.216 16.849 -0.705 1.00 72.56 169 PHE A CA 1
ATOM 1357 C C . PHE A 1 169 ? 3.221 17.549 0.230 1.00 72.56 169 PHE A C 1
ATOM 1359 O O . PHE A 1 169 ? 2.065 17.780 -0.129 1.00 72.56 169 PHE A O 1
ATOM 1366 N N . VAL A 1 170 ? 3.670 17.909 1.436 1.00 68.44 170 VAL A N 1
ATOM 1367 C CA . VAL A 1 170 ? 2.905 18.792 2.331 1.00 68.44 170 VAL A CA 1
ATOM 1368 C C . VAL A 1 170 ? 2.828 20.167 1.663 1.00 68.44 170 VAL A C 1
ATOM 1370 O O . VAL A 1 170 ? 3.859 20.712 1.276 1.00 68.44 170 VAL A O 1
ATOM 1373 N N . SER A 1 171 ? 1.628 20.726 1.499 1.00 67.62 171 SER A N 1
ATOM 1374 C CA . SER A 1 171 ? 1.483 22.111 1.044 1.00 67.62 171 SER A CA 1
ATOM 1375 C C . SER A 1 171 ? 1.924 23.056 2.158 1.00 67.62 171 SER A C 1
ATOM 1377 O O . SER A 1 171 ? 1.383 22.970 3.265 1.00 67.62 171 SER A O 1
ATOM 1379 N N . ASP A 1 172 ? 2.857 23.961 1.864 1.00 65.50 172 ASP A N 1
ATOM 1380 C CA . ASP A 1 172 ? 3.155 25.075 2.763 1.00 65.50 172 ASP A CA 1
ATOM 1381 C C . ASP A 1 172 ? 1.873 25.903 3.009 1.00 65.50 172 ASP A C 1
ATOM 1383 O O . ASP A 1 172 ? 1.065 26.050 2.082 1.00 65.50 172 ASP A O 1
ATOM 1387 N N . PRO A 1 173 ? 1.643 26.376 4.249 1.00 59.16 173 PRO A N 1
ATOM 1388 C CA . PRO A 1 173 ? 0.433 27.107 4.627 1.00 59.16 173 PRO A CA 1
ATOM 1389 C C . PRO A 1 173 ? 0.249 28.445 3.897 1.00 59.16 173 PRO A C 1
ATOM 1391 O O . PRO A 1 173 ? 1.261 29.108 3.568 1.00 59.16 173 PRO A O 1
#

Nearest PDB structures (foldseek):
  1rlu-assembly1_B  TM=4.927E-01  e=7.790E-01  Mycobacterium tuberculosis
  6fu1-assembly3_C  TM=4.277E-01  e=3.405E+00  Schistosoma mansoni
  6hu2-assembly3_C  TM=4.035E-01  e=5.687E+00  Schistosoma mansoni
  6tld-assembly3_C  TM=3.933E-01  e=5.003E+00  Schistosoma mansoni

Solvent-accessible surface area (backbone atoms only — not comparable to full-atom values): 11870 Å² total; per-residue (Å²): 142,79,92,78,81,90,81,81,91,77,85,77,79,87,78,84,89,80,84,81,89,79,86,84,82,89,76,84,80,85,84,80,82,81,79,83,77,85,83,84,79,84,79,87,81,88,76,93,74,86,90,74,90,72,89,70,84,81,75,72,90,82,73,78,73,74,72,78,72,71,66,84,54,40,89,35,36,35,38,28,32,29,34,78,60,62,42,68,64,48,67,83,42,33,94,75,49,42,78,30,40,33,36,35,23,48,45,74,67,68,86,60,85,67,52,69,66,87,86,58,49,71,50,81,40,34,56,67,50,47,38,67,75,45,43,93,54,33,77,78,50,49,85,66,70,69,42,39,40,62,54,39,66,68,71,55,86,47,84,38,76,48,77,50,64,80,80,71,71,84,77,81,132

Foldseek 3Di:
DDDDDDDDDDDDDDDDDDDDDDDDDDDDDDDDDDDDDDDDDDDDDDDDDDDDDDDDPDDDPPPPPPPPPQQPCLVQEEEEEEDQAALPVCVVVVVPQLSHEYEYEHADDPVDDHHDDPNHHYDYHYLVNLCVVCPVNSVVQDSPPRSSVVVVVVPDPHNYYHYDYSPDDDDDD

Sequence (173 aa):
MRRLRHPNVFRLHEMPAGPSASPLSHVPPPVLLLRRLPCFIPAPSSTTSHLLVHHHPLIPPEAMVAVPSSPLLKDELDIVIPTIRNLDFLEMWRPFFQPYHLIIVQDGDPSKTIHVPEGFDYELYNRNDINHILGPKASCISFKDSAGRCFGYMVSKKKYIYTIDDDYFVSDP

InterPro domains:
  IPR037595 Reversibly glycosylated polypeptide family [PF03214] (73-170)
  IPR037595 Reversibly glycosylated polypeptide family [PTHR31682] (67-171)